Protein AF-A0A3D3W9Q0-F1 (afdb_monomer_lite)

Secondary structure (DSSP, 8-state):
--HHHHHHHHHHHHHHHHHHHHSTTTTTSS--BS-HHHHHHHHHHHHGGG-SSEEEEEEEEEEEETTEEEEEE---EEEEEPBTTBPPB-HHHHHHIIIIIHHHHHHHH--EEEEEEEE--PPPTT----SPPHHHHHHTTSTT--EEEEE-SSSS--EEEE--

Sequence (164 aa):
MSLFSSLWRIWKIRRSEEGLFNTKKYRKRDAVYFDELKTVFQWGNRYRPRSEKFEYAALVYSVSVYGDQVFYLGKTFRGMAGHGLISPNVVIPFIYLFTVEALKERLKYQAKVAAFVHTHPKPPPGFTTRFHSRADRWLLRLPTLRAVYVIPYENDEINREPHV

pLDDT: mean 82.66, std 16.17, range [42.0, 97.31]

Foldseek 3Di:
DDPVVVVVVVVVVVVCVVVVCPPPLNVPFDDKALDPVVQLLVVLVVCLVVQQFWKKKWFWKWDADPNRIMIGTDDIDIFDGADDVRHHDCPVVVVCRVPPVQVVCCVSGVIFGAAMEMEHHNDDPPDFPPDDDPVQVVCLVDPRHFWYWYRYSPDSDIDIDGND

Radius of gyration: 17.48 Å; chains: 1; bounding box: 54×36×39 Å

Structure (mmCIF, N/CA/C/O backbone):
data_AF-A0A3D3W9Q0-F1
#
_entry.id   AF-A0A3D3W9Q0-F1
#
loop_
_atom_site.group_PDB
_atom_site.id
_atom_site.type_symbol
_atom_site.label_atom_id
_atom_site.label_alt_id
_atom_site.label_comp_id
_atom_site.label_asym_id
_atom_site.label_entity_id
_atom_site.label_seq_id
_atom_site.pdbx_PDB_ins_code
_atom_site.Cartn_x
_atom_site.Cartn_y
_atom_site.Cartn_z
_atom_site.occupancy
_atom_site.B_iso_or_equiv
_atom_site.auth_seq_id
_atom_site.auth_comp_id
_atom_site.auth_asym_id
_atom_site.auth_atom_id
_atom_site.pdbx_PDB_model_num
ATOM 1 N N . MET A 1 1 ? -29.656 -24.617 10.318 1.00 52.94 1 MET A N 1
ATOM 2 C CA . MET A 1 1 ? -29.388 -23.178 10.569 1.00 52.94 1 MET A CA 1
ATOM 3 C C . MET A 1 1 ? -30.643 -22.406 10.189 1.00 52.94 1 MET A C 1
ATOM 5 O O . MET A 1 1 ? -31.118 -22.612 9.081 1.00 52.94 1 MET A O 1
ATOM 9 N N . SER A 1 2 ? -31.249 -21.639 11.103 1.00 56.94 2 SER A N 1
ATOM 10 C CA . SER A 1 2 ? -32.561 -21.021 10.848 1.00 56.94 2 SER A CA 1
ATOM 11 C C . SER A 1 2 ? -32.429 -19.735 10.023 1.00 56.94 2 SER A C 1
ATOM 13 O O . SER A 1 2 ? -31.501 -18.951 10.223 1.00 56.94 2 SER A O 1
ATOM 15 N N . LEU A 1 3 ? -33.378 -19.507 9.109 1.00 49.00 3 LEU A N 1
ATOM 16 C CA . LEU A 1 3 ? -33.487 -18.296 8.276 1.00 49.00 3 LEU A CA 1
ATOM 17 C C . LEU A 1 3 ? -33.435 -16.988 9.088 1.00 49.00 3 LEU A C 1
ATOM 19 O O . LEU A 1 3 ? -32.975 -15.963 8.587 1.00 49.00 3 LEU A O 1
ATOM 23 N N . PHE A 1 4 ? -33.841 -17.039 10.358 1.00 48.25 4 PHE A N 1
ATOM 24 C CA . PHE A 1 4 ? -33.797 -15.910 11.282 1.00 48.25 4 PHE A CA 1
ATOM 25 C C . PHE A 1 4 ? -32.374 -15.447 11.610 1.00 48.25 4 PHE A C 1
ATOM 27 O O . PHE A 1 4 ? -32.151 -14.242 11.707 1.00 48.25 4 PHE A O 1
ATOM 34 N N . SER A 1 5 ? -31.393 -16.350 11.734 1.00 51.59 5 SER A N 1
ATOM 35 C CA . SER A 1 5 ? -30.016 -15.925 12.028 1.00 51.59 5 SER A CA 1
ATOM 36 C C . SER A 1 5 ? -29.361 -15.250 10.820 1.00 51.59 5 SER A C 1
ATOM 38 O O . SER A 1 5 ? -28.645 -14.262 10.983 1.00 51.59 5 SER A O 1
ATOM 40 N N . SER A 1 6 ? -29.669 -15.718 9.606 1.00 54.22 6 SER A N 1
ATOM 41 C CA . SER A 1 6 ? -29.190 -15.123 8.355 1.00 54.22 6 SER A CA 1
ATOM 42 C C . SER A 1 6 ? -29.815 -13.753 8.095 1.00 54.22 6 SER A C 1
ATOM 44 O O . SER A 1 6 ? -29.095 -12.808 7.781 1.00 54.22 6 SER A O 1
ATOM 46 N N . LEU A 1 7 ? -31.130 -13.603 8.291 1.00 48.22 7 LEU A N 1
ATOM 47 C CA . LEU A 1 7 ? -31.821 -12.318 8.131 1.00 48.22 7 LEU A CA 1
ATOM 48 C C . LEU A 1 7 ? -31.402 -11.301 9.197 1.00 48.22 7 LEU A C 1
ATOM 50 O O . LEU A 1 7 ? -31.217 -10.130 8.876 1.00 48.22 7 LEU A O 1
ATOM 54 N N . TRP A 1 8 ? -31.165 -11.740 10.435 1.00 53.16 8 TRP A N 1
ATOM 55 C CA . TRP A 1 8 ? -30.634 -10.878 11.490 1.00 53.16 8 TRP A CA 1
ATOM 56 C C . TRP A 1 8 ? -29.199 -10.424 11.197 1.00 53.16 8 TRP A C 1
ATOM 58 O O . TRP A 1 8 ? -28.879 -9.254 11.394 1.00 53.16 8 TRP A O 1
ATOM 68 N N . ARG A 1 9 ? -28.348 -11.300 10.641 1.00 53.38 9 ARG A N 1
ATOM 69 C CA . ARG A 1 9 ? -27.005 -10.929 10.160 1.00 53.38 9 ARG A CA 1
ATOM 70 C C . ARG A 1 9 ? -27.067 -9.908 9.029 1.00 53.38 9 ARG A C 1
ATOM 72 O O . ARG A 1 9 ? -26.376 -8.901 9.103 1.00 53.38 9 ARG A O 1
ATOM 79 N N . ILE A 1 10 ? -27.910 -10.136 8.022 1.00 55.88 10 ILE A N 1
ATOM 80 C CA . ILE A 1 10 ? -28.078 -9.224 6.879 1.00 55.88 10 ILE A CA 1
ATOM 81 C C . ILE A 1 10 ? -28.623 -7.873 7.348 1.00 55.88 10 ILE A C 1
ATOM 83 O O . ILE A 1 10 ? -28.115 -6.834 6.943 1.00 55.88 10 ILE A O 1
ATOM 87 N N . TRP A 1 11 ? -29.605 -7.868 8.249 1.00 54.75 11 TRP A N 1
ATOM 88 C CA . TRP A 1 11 ? -30.153 -6.644 8.826 1.00 54.75 11 TRP A CA 1
ATOM 89 C C . TRP A 1 11 ? -29.128 -5.903 9.696 1.00 54.75 11 TRP A C 1
ATOM 91 O O . TRP A 1 11 ? -29.026 -4.684 9.604 1.00 54.75 11 TRP A O 1
ATOM 101 N N . LYS A 1 12 ? -28.302 -6.618 10.473 1.00 53.81 12 LYS A N 1
ATOM 102 C CA . LYS A 1 12 ? -27.198 -6.032 11.249 1.00 53.81 12 LYS A CA 1
ATOM 103 C C . LYS A 1 12 ? -26.102 -5.457 10.344 1.00 53.81 12 LYS A C 1
ATOM 105 O O . LYS A 1 12 ? -25.598 -4.390 10.664 1.00 53.81 12 LYS A O 1
ATOM 110 N N . ILE A 1 13 ? -25.786 -6.104 9.217 1.00 54.12 13 ILE A N 1
ATOM 111 C CA . ILE A 1 13 ? -24.851 -5.600 8.193 1.00 54.12 13 ILE A CA 1
ATOM 112 C C . ILE A 1 13 ? -25.414 -4.342 7.523 1.00 54.12 13 ILE A C 1
ATOM 114 O O . ILE A 1 13 ? -24.729 -3.333 7.460 1.00 54.12 13 ILE A O 1
ATOM 118 N N . ARG A 1 14 ? -26.684 -4.344 7.101 1.00 51.72 14 ARG A N 1
ATOM 119 C CA . ARG A 1 14 ? -27.320 -3.164 6.487 1.00 51.72 14 ARG A CA 1
ATOM 120 C C . ARG A 1 14 ? -27.402 -1.982 7.455 1.00 51.72 14 ARG A C 1
ATOM 122 O O . ARG A 1 14 ? -27.137 -0.846 7.083 1.00 51.72 14 ARG A O 1
ATOM 129 N N . ARG A 1 15 ? -27.724 -2.251 8.723 1.00 47.94 15 ARG A N 1
ATOM 130 C CA . ARG A 1 15 ? -27.807 -1.228 9.773 1.00 47.94 15 ARG A CA 1
ATOM 131 C C . ARG A 1 15 ? -26.430 -0.783 10.270 1.00 47.94 15 ARG A C 1
ATOM 133 O O . ARG A 1 15 ? -26.308 0.345 10.739 1.00 47.94 15 ARG A O 1
ATOM 140 N N . SER A 1 16 ? -25.399 -1.626 10.175 1.00 48.38 16 SER A N 1
ATOM 141 C CA . SER A 1 16 ? -24.014 -1.227 10.434 1.00 48.38 16 SER A CA 1
ATOM 142 C C . SER A 1 16 ? -23.457 -0.421 9.265 1.00 48.38 16 SER A C 1
ATOM 144 O O . SER A 1 16 ? -22.830 0.594 9.521 1.00 48.38 16 SER A O 1
ATOM 146 N N . GLU A 1 17 ? -23.775 -0.749 8.012 1.00 49.34 17 GLU A N 1
ATOM 147 C CA . GLU A 1 17 ? -23.501 0.105 6.850 1.00 49.34 17 GLU A CA 1
ATOM 148 C C . GLU A 1 17 ? -24.206 1.466 6.989 1.00 49.34 17 GLU A C 1
ATOM 150 O O . GLU A 1 17 ? -23.566 2.500 6.879 1.00 49.34 17 GLU A O 1
ATOM 155 N N . GLU A 1 18 ? -25.484 1.535 7.358 1.00 45.28 18 GLU A N 1
ATOM 156 C CA . GLU A 1 18 ? -26.162 2.831 7.549 1.00 45.28 18 GLU A CA 1
ATOM 157 C C . GLU A 1 18 ? -25.707 3.579 8.825 1.00 45.28 18 GLU A C 1
ATOM 159 O O . GLU A 1 18 ? -25.589 4.806 8.832 1.00 45.28 18 GLU A O 1
ATOM 164 N N . GLY A 1 19 ? -25.390 2.861 9.908 1.00 44.22 19 GLY A N 1
ATOM 165 C CA . GLY A 1 19 ? -24.966 3.419 11.198 1.00 44.22 19 GLY A CA 1
ATOM 166 C C . GLY A 1 19 ? -23.496 3.856 11.254 1.00 44.22 19 GLY A C 1
ATOM 167 O O . GLY A 1 19 ? -23.194 4.904 11.834 1.00 44.22 19 GLY A O 1
ATOM 168 N N . LEU A 1 20 ? -22.578 3.123 10.605 1.00 47.44 20 LEU A N 1
ATOM 169 C CA . LEU A 1 20 ? -21.173 3.529 10.440 1.00 47.44 20 LEU A CA 1
ATOM 170 C C . LEU A 1 20 ? -21.075 4.835 9.644 1.00 47.44 20 LEU A C 1
ATOM 172 O O . LEU A 1 20 ? -20.251 5.693 9.973 1.00 47.44 20 LEU A O 1
ATOM 176 N N . PHE A 1 21 ? -21.941 5.007 8.641 1.00 48.31 21 PHE A N 1
ATOM 177 C CA . PHE A 1 21 ? -21.977 6.183 7.772 1.00 48.31 21 PHE A CA 1
ATOM 178 C C . PHE A 1 21 ? -22.675 7.400 8.403 1.00 48.31 21 PHE A C 1
ATOM 180 O O . PHE A 1 21 ? -22.426 8.530 7.972 1.00 48.31 21 PHE A O 1
ATOM 187 N N . ASN A 1 22 ? -23.501 7.206 9.440 1.00 42.00 22 ASN A N 1
ATOM 188 C CA . ASN A 1 22 ? -24.227 8.301 10.095 1.00 42.00 22 ASN A CA 1
ATOM 189 C C . ASN A 1 22 ? -23.453 8.961 11.250 1.00 42.00 22 ASN A C 1
ATOM 191 O O . ASN A 1 22 ? -23.793 10.056 11.704 1.00 42.00 22 ASN A O 1
ATOM 195 N N . THR A 1 23 ? -22.338 8.380 11.698 1.00 47.06 23 THR A N 1
ATOM 196 C CA . THR A 1 23 ? -21.404 9.169 12.504 1.00 47.06 23 THR A CA 1
ATOM 197 C C . THR A 1 23 ? -20.656 10.115 11.560 1.00 47.06 23 THR A C 1
ATOM 199 O O . THR A 1 23 ? -19.866 9.691 10.715 1.00 47.06 23 THR A O 1
ATOM 202 N N . LYS A 1 24 ? -20.854 11.436 11.708 1.00 49.38 24 LYS A N 1
ATOM 203 C CA . LYS A 1 24 ? -20.086 12.486 10.987 1.00 49.38 24 LYS A CA 1
ATOM 204 C C . LYS A 1 24 ? -18.565 12.224 10.970 1.00 49.38 24 LYS A C 1
ATOM 206 O O . LYS A 1 24 ? -17.852 12.747 10.119 1.00 49.38 24 LYS A O 1
ATOM 211 N N . LYS A 1 25 ? -18.089 11.409 11.915 1.00 54.50 25 LYS A N 1
ATOM 212 C CA . LYS A 1 25 ? -16.715 10.977 12.137 1.00 54.50 25 LYS A CA 1
ATOM 213 C C . LYS A 1 25 ? -16.093 10.199 10.958 1.00 54.50 25 LYS A C 1
ATOM 215 O O . LYS A 1 25 ? -14.956 10.508 10.622 1.00 54.50 25 LYS A O 1
ATOM 220 N N . TYR A 1 26 ? -16.795 9.274 10.290 1.00 52.28 26 TYR A N 1
ATOM 221 C CA . TYR A 1 26 ? -16.194 8.401 9.249 1.00 52.28 26 TYR A CA 1
ATOM 222 C C . TYR A 1 26 ? -16.594 8.734 7.800 1.00 52.28 26 TYR A C 1
ATOM 224 O O . TYR A 1 26 ? -16.041 8.179 6.856 1.00 52.28 26 TYR A O 1
ATOM 232 N N . ARG A 1 27 ? -17.487 9.712 7.610 1.00 47.69 27 ARG A N 1
ATOM 233 C CA . ARG A 1 27 ? -18.142 10.054 6.332 1.00 47.69 27 ARG A CA 1
ATOM 234 C C . ARG A 1 27 ? -17.217 10.564 5.207 1.00 47.69 27 ARG A C 1
ATOM 236 O O . ARG A 1 27 ? -17.654 10.665 4.069 1.00 47.69 27 ARG A O 1
ATOM 243 N N . LYS A 1 28 ? -15.964 10.928 5.506 1.00 53.50 28 LYS A N 1
ATOM 244 C CA . LYS A 1 28 ? -15.005 11.499 4.532 1.00 53.50 28 LYS A CA 1
ATOM 245 C C . LYS A 1 28 ? -14.012 10.489 3.937 1.00 53.50 28 LYS A C 1
ATOM 247 O O . LYS A 1 28 ? -13.090 10.915 3.248 1.00 53.50 28 LYS A O 1
ATOM 252 N N . ARG A 1 29 ? -14.128 9.195 4.239 1.00 57.78 29 ARG A N 1
ATOM 253 C CA . ARG A 1 29 ? -13.132 8.202 3.807 1.00 57.78 29 ARG A CA 1
ATOM 254 C C . ARG A 1 29 ? -13.559 7.478 2.547 1.00 57.78 29 ARG A C 1
ATOM 256 O O . ARG A 1 29 ? -14.741 7.190 2.375 1.00 57.78 29 ARG A O 1
ATOM 263 N N . ASP A 1 30 ? -12.570 7.170 1.709 1.00 53.72 30 ASP A N 1
ATOM 264 C CA . ASP A 1 30 ? -12.721 6.160 0.669 1.00 53.72 30 ASP A CA 1
ATOM 265 C C . ASP A 1 30 ? -13.203 4.865 1.349 1.00 53.72 30 ASP A C 1
ATOM 267 O O . ASP A 1 30 ? -12.762 4.537 2.451 1.00 53.72 30 ASP A O 1
ATOM 271 N N . ALA A 1 31 ? -14.193 4.230 0.729 1.00 61.53 31 ALA A N 1
ATOM 272 C CA . ALA A 1 31 ? -15.088 3.213 1.275 1.00 61.53 31 ALA A CA 1
ATOM 273 C C . ALA A 1 31 ? -14.548 2.293 2.399 1.00 61.53 31 ALA A C 1
ATOM 275 O O . ALA A 1 31 ? -13.422 1.798 2.366 1.00 61.53 31 ALA A O 1
ATOM 276 N N . VAL A 1 32 ? -15.415 2.030 3.384 1.00 64.81 32 VAL A N 1
ATOM 277 C CA . VAL A 1 32 ? -15.177 1.099 4.497 1.00 64.81 32 VAL A CA 1
ATOM 278 C C . VAL A 1 32 ? -15.627 -0.302 4.089 1.00 64.81 32 VAL A C 1
ATOM 280 O O . VAL A 1 32 ? -16.725 -0.468 3.560 1.00 64.81 32 VAL A O 1
ATOM 283 N N . TYR A 1 33 ? -14.810 -1.310 4.376 1.00 72.06 33 TYR A N 1
ATOM 284 C CA . TYR A 1 33 ? -15.095 -2.707 4.068 1.00 72.06 33 TYR A CA 1
ATOM 285 C C . TYR A 1 33 ? -14.952 -3.587 5.305 1.00 72.06 33 TYR A C 1
ATOM 287 O O . TYR A 1 33 ? -14.100 -3.360 6.156 1.00 72.06 33 TYR A O 1
ATOM 295 N N . PHE A 1 34 ? -15.736 -4.659 5.370 1.00 76.12 34 PHE A N 1
ATOM 296 C CA . PHE A 1 34 ? -15.543 -5.732 6.355 1.00 76.12 34 PHE A CA 1
ATOM 297 C C . PHE A 1 34 ? -14.429 -6.715 5.956 1.00 76.12 34 PHE A C 1
ATOM 299 O O . PHE A 1 34 ? -14.155 -7.667 6.678 1.00 76.12 34 PHE A O 1
ATOM 306 N N . ASP A 1 35 ? -13.781 -6.481 4.812 1.00 84.31 35 ASP A N 1
ATOM 307 C CA . ASP A 1 35 ? -12.733 -7.328 4.252 1.00 84.31 35 ASP A CA 1
ATOM 308 C C . ASP A 1 35 ? -11.510 -6.479 3.858 1.00 84.31 35 ASP A C 1
ATOM 310 O O . ASP A 1 35 ? -11.594 -5.549 3.043 1.00 84.31 35 ASP A O 1
ATOM 314 N N . GLU A 1 36 ? -10.365 -6.813 4.458 1.00 89.12 36 GLU A N 1
ATOM 315 C CA . GLU A 1 36 ? -9.064 -6.193 4.197 1.00 89.12 36 GLU A CA 1
ATOM 316 C C . GLU A 1 36 ? -8.663 -6.351 2.721 1.00 89.12 36 GLU A C 1
ATOM 318 O O . GLU A 1 36 ? -8.246 -5.379 2.089 1.00 89.12 36 GLU A O 1
ATOM 323 N N . LEU A 1 37 ? -8.857 -7.537 2.132 1.00 91.00 37 LEU A N 1
ATOM 324 C CA . LEU A 1 37 ? -8.439 -7.824 0.759 1.00 91.00 37 LEU A CA 1
ATOM 325 C C . LEU A 1 37 ? -9.291 -7.062 -0.255 1.00 91.00 37 LEU A C 1
ATOM 327 O O . LEU A 1 37 ? -8.756 -6.482 -1.197 1.00 91.00 37 LEU A O 1
ATOM 331 N N . LYS A 1 38 ? -10.609 -6.988 -0.039 1.00 88.38 38 LYS A N 1
ATOM 332 C CA . LYS A 1 38 ? -11.511 -6.191 -0.886 1.00 88.38 38 LYS A CA 1
ATOM 333 C C . LYS A 1 38 ? -11.134 -4.707 -0.887 1.00 88.38 38 LYS A C 1
ATOM 335 O O . LYS A 1 38 ? -11.191 -4.059 -1.933 1.00 88.38 38 LYS A O 1
ATOM 340 N N . THR A 1 39 ? -10.710 -4.190 0.268 1.00 87.94 39 THR A N 1
ATOM 341 C CA . THR A 1 39 ? -10.198 -2.819 0.408 1.00 87.94 39 THR A CA 1
ATOM 342 C C . THR A 1 39 ? -8.972 -2.606 -0.482 1.00 87.94 39 THR A C 1
ATOM 344 O O . THR A 1 39 ? -8.929 -1.674 -1.288 1.00 87.94 39 THR A O 1
ATOM 347 N N . VAL 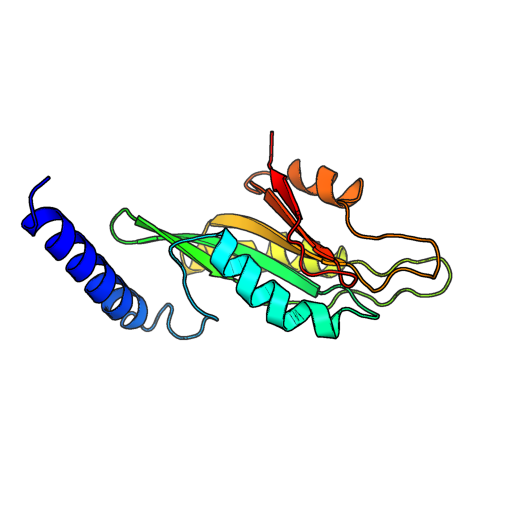A 1 40 ? -7.991 -3.505 -0.373 1.00 93.75 40 VAL A N 1
ATOM 348 C CA . VAL A 1 40 ? -6.751 -3.476 -1.159 1.00 93.75 40 VAL A CA 1
ATOM 349 C C . VAL A 1 40 ? -7.032 -3.632 -2.653 1.00 93.75 40 VAL A C 1
ATOM 351 O O . VAL A 1 40 ? -6.447 -2.912 -3.457 1.00 93.75 40 VAL A O 1
ATOM 354 N N . PHE A 1 41 ? -7.964 -4.505 -3.036 1.00 92.69 41 PHE A N 1
ATOM 355 C CA . PHE A 1 41 ? -8.333 -4.745 -4.430 1.00 92.69 41 PHE A CA 1
ATOM 356 C C . PHE A 1 41 ? -8.858 -3.490 -5.121 1.00 92.69 41 PHE A C 1
ATOM 358 O O . PHE A 1 41 ? -8.398 -3.130 -6.205 1.00 92.69 41 PHE A O 1
ATOM 365 N N . GLN A 1 42 ? -9.775 -2.768 -4.478 1.00 90.38 42 GLN A N 1
ATOM 366 C CA . GLN A 1 42 ? -10.288 -1.530 -5.058 1.00 90.38 42 GLN A CA 1
ATOM 367 C C . GLN A 1 42 ? -9.225 -0.442 -5.185 1.00 90.38 42 GLN A C 1
ATOM 369 O O . GLN A 1 42 ? -9.193 0.286 -6.179 1.00 90.38 42 GLN A O 1
ATOM 374 N N . TRP A 1 43 ? -8.344 -0.340 -4.193 1.00 94.12 43 TRP A N 1
ATOM 375 C CA . TRP A 1 43 ? -7.210 0.568 -4.261 1.00 94.12 43 TRP A CA 1
ATOM 376 C C . TRP A 1 43 ? -6.259 0.195 -5.396 1.00 94.12 43 TRP A C 1
ATOM 378 O O . TRP A 1 43 ? -5.890 1.058 -6.193 1.00 94.12 43 TRP A O 1
ATOM 388 N N . GLY A 1 44 ? -5.940 -1.094 -5.528 1.00 95.25 44 GLY A N 1
ATOM 389 C CA . GLY A 1 44 ? -5.101 -1.632 -6.591 1.00 95.25 44 GLY A CA 1
ATOM 390 C C . GLY A 1 44 ? -5.639 -1.269 -7.970 1.00 95.25 44 GLY A C 1
ATOM 391 O O . GLY A 1 44 ? -4.919 -0.665 -8.759 1.00 95.25 44 GLY A O 1
ATOM 392 N N . ASN A 1 45 ? -6.930 -1.491 -8.225 1.00 93.94 45 ASN A N 1
ATOM 393 C CA . ASN A 1 45 ? -7.558 -1.139 -9.505 1.00 93.94 45 ASN A CA 1
ATOM 394 C C . ASN A 1 45 ? -7.486 0.362 -9.824 1.00 93.94 45 AS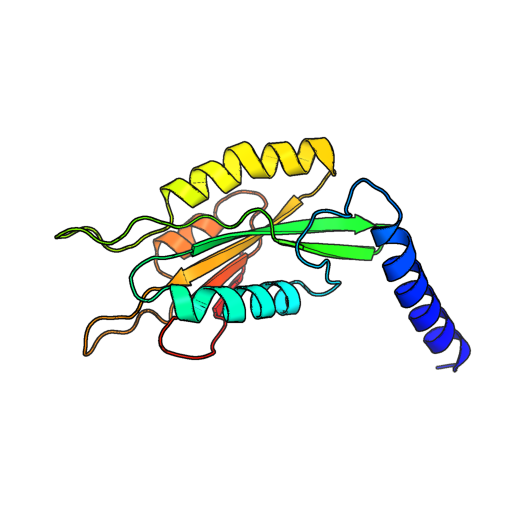N A C 1
ATOM 396 O O . ASN A 1 45 ? -7.401 0.752 -10.987 1.00 93.94 45 ASN A O 1
ATOM 400 N N . ARG A 1 46 ? -7.499 1.226 -8.801 1.00 94.12 46 ARG A N 1
ATOM 401 C CA . ARG A 1 46 ? -7.406 2.681 -8.982 1.00 94.12 46 ARG A CA 1
ATOM 402 C C . ARG A 1 46 ? -5.981 3.153 -9.272 1.00 94.12 46 ARG A C 1
ATOM 404 O O . ARG A 1 46 ? -5.810 4.098 -10.047 1.00 94.12 46 ARG A O 1
ATOM 411 N N . TYR A 1 47 ? -4.981 2.560 -8.619 1.00 95.44 47 TYR A N 1
ATOM 412 C CA . TYR A 1 47 ? -3.605 3.065 -8.627 1.00 95.44 47 TYR A CA 1
ATOM 413 C C . TYR A 1 47 ? -2.640 2.270 -9.512 1.00 95.44 47 TYR A C 1
ATOM 415 O O . TYR A 1 47 ? -1.703 2.881 -10.021 1.00 95.44 47 TYR A O 1
ATOM 423 N N . ARG A 1 48 ? -2.896 0.987 -9.802 1.00 95.88 48 ARG A N 1
ATOM 424 C CA . ARG A 1 48 ? -2.101 0.174 -10.744 1.00 95.88 48 ARG A CA 1
ATOM 425 C C . ARG A 1 48 ? -1.939 0.850 -12.113 1.00 95.88 48 ARG A C 1
ATOM 427 O O . ARG A 1 48 ? -0.805 1.033 -12.536 1.00 95.88 48 ARG A O 1
ATOM 434 N N . PRO A 1 49 ? -2.994 1.354 -12.787 1.00 95.31 49 PRO A N 1
ATOM 435 C CA . PRO A 1 49 ? -2.818 2.000 -14.094 1.00 95.31 49 PRO A CA 1
ATOM 436 C C . PRO A 1 49 ? -1.975 3.282 -14.030 1.00 95.31 49 PRO A C 1
ATOM 438 O O . PRO A 1 49 ? -1.470 3.756 -15.042 1.00 95.31 49 PRO A O 1
ATOM 441 N N . ARG A 1 50 ? -1.837 3.871 -12.836 1.00 94.94 50 ARG A N 1
ATOM 442 C CA . ARG A 1 50 ? -1.109 5.122 -12.595 1.00 94.94 50 ARG A CA 1
ATOM 443 C C . ARG A 1 50 ? 0.338 4.871 -12.184 1.00 94.94 50 ARG A C 1
ATOM 445 O O . ARG A 1 50 ? 1.116 5.823 -12.158 1.00 94.94 50 ARG A O 1
ATOM 452 N N . SER A 1 51 ? 0.698 3.628 -11.859 1.00 93.56 51 SER A N 1
ATOM 453 C CA . SER A 1 51 ? 1.996 3.305 -11.280 1.00 93.56 51 SER A CA 1
ATOM 454 C C . SER A 1 51 ? 3.109 3.112 -12.302 1.00 93.56 51 SER A C 1
ATOM 456 O O . SER A 1 51 ? 4.224 2.822 -11.905 1.00 93.56 51 SER A O 1
ATOM 458 N N . GLU A 1 52 ? 2.880 3.336 -13.603 1.00 93.62 52 GLU A N 1
ATOM 459 C CA . GLU A 1 52 ? 3.880 3.047 -14.647 1.00 93.62 52 GLU A CA 1
ATOM 460 C C . GLU A 1 52 ? 5.284 3.594 -14.321 1.00 93.62 52 GLU A C 1
ATOM 462 O O . GLU A 1 52 ? 6.273 2.887 -14.490 1.00 93.62 52 GLU A O 1
ATOM 467 N N . LYS A 1 53 ? 5.366 4.828 -13.804 1.00 91.12 53 LYS A N 1
ATOM 468 C CA . LYS A 1 53 ? 6.634 5.517 -13.487 1.00 91.12 53 LYS A CA 1
ATOM 469 C C . LYS A 1 53 ? 6.890 5.733 -11.994 1.00 91.12 53 LYS A C 1
ATOM 471 O O . LYS A 1 53 ? 7.977 6.167 -11.616 1.00 91.12 53 LYS A O 1
ATOM 476 N N . PHE A 1 54 ? 5.884 5.511 -11.156 1.00 92.62 54 PHE A N 1
ATOM 477 C CA . PHE A 1 54 ? 5.915 5.854 -9.738 1.00 92.62 54 PHE A CA 1
ATOM 478 C C . PHE A 1 54 ? 5.240 4.764 -8.935 1.00 92.62 54 PHE A C 1
ATOM 480 O O . PHE A 1 54 ? 4.229 4.212 -9.351 1.00 92.62 54 PHE A O 1
ATOM 487 N N . GLU A 1 55 ? 5.710 4.560 -7.719 1.00 94.50 55 GLU A N 1
ATOM 488 C CA . GLU A 1 55 ? 4.938 3.803 -6.753 1.00 94.50 55 GLU A CA 1
ATOM 489 C C . GLU A 1 55 ? 3.911 4.699 -6.047 1.00 94.50 55 GLU A C 1
ATOM 491 O O . GLU A 1 55 ? 4.126 5.897 -5.849 1.00 94.50 55 GLU A O 1
ATOM 496 N N . TYR A 1 56 ? 2.789 4.122 -5.642 1.00 96.00 56 TYR A N 1
ATOM 497 C CA . TYR A 1 56 ? 1.815 4.722 -4.740 1.00 96.00 56 TYR A CA 1
ATOM 498 C C . TYR A 1 56 ? 1.756 3.881 -3.482 1.00 96.00 56 TYR A C 1
ATOM 500 O O . TYR A 1 56 ? 1.921 2.672 -3.563 1.00 96.00 56 TYR A O 1
ATOM 508 N N . ALA A 1 57 ? 1.501 4.505 -2.340 1.00 96.50 57 ALA A N 1
ATOM 509 C CA . ALA A 1 57 ? 1.414 3.815 -1.064 1.00 96.50 57 ALA A CA 1
ATOM 510 C C . ALA A 1 57 ? 0.273 4.348 -0.204 1.00 96.50 57 ALA A C 1
ATOM 512 O O . ALA A 1 57 ? -0.028 5.546 -0.210 1.00 96.50 57 ALA A O 1
ATOM 513 N N . ALA A 1 58 ? -0.324 3.456 0.574 1.00 96.12 58 ALA A N 1
ATOM 514 C CA . ALA A 1 58 ? -1.306 3.774 1.595 1.00 96.12 58 ALA A CA 1
ATOM 515 C C . ALA A 1 58 ? -1.176 2.806 2.777 1.00 96.12 58 ALA A C 1
ATOM 517 O O . ALA A 1 58 ? -0.627 1.709 2.665 1.00 96.12 58 ALA A O 1
ATOM 518 N N . LEU A 1 59 ? -1.719 3.212 3.922 1.00 95.19 59 LEU A N 1
ATOM 519 C CA . LEU A 1 59 ? -1.954 2.298 5.035 1.00 95.19 59 LEU A CA 1
ATOM 520 C C . LEU A 1 59 ? -3.392 1.801 4.992 1.00 95.19 59 LEU A C 1
ATOM 522 O O . LEU A 1 59 ? -4.324 2.572 4.750 1.00 95.19 59 LEU A O 1
ATOM 526 N N . VAL A 1 60 ? -3.557 0.516 5.273 1.00 94.25 60 VAL A N 1
ATOM 527 C CA . VAL A 1 60 ? -4.848 -0.073 5.600 1.00 94.25 60 VAL A CA 1
ATOM 528 C C . VAL A 1 60 ? -4.980 -0.033 7.110 1.00 94.25 60 VAL A C 1
ATOM 530 O O . VAL A 1 60 ? -4.108 -0.513 7.837 1.00 94.25 60 VAL A O 1
ATOM 533 N N . TYR A 1 61 ? -6.072 0.540 7.586 1.00 93.19 61 TYR A N 1
ATOM 534 C CA . TYR A 1 61 ? -6.377 0.620 9.003 1.00 93.19 61 TYR A CA 1
ATOM 535 C C . TYR A 1 61 ? -7.495 -0.340 9.355 1.00 93.19 61 TYR A C 1
ATOM 537 O O . TYR A 1 61 ? -8.350 -0.640 8.525 1.00 93.19 61 TYR A O 1
ATOM 545 N N . SER A 1 62 ? -7.512 -0.765 10.612 1.00 92.12 62 SER A N 1
ATOM 546 C CA . SER A 1 62 ? -8.633 -1.478 11.201 1.00 92.12 62 SER A CA 1
ATOM 547 C C . SER A 1 62 ? -9.164 -0.760 12.435 1.00 92.12 62 SER A C 1
ATOM 549 O O . SER A 1 62 ? -8.403 -0.175 13.212 1.00 92.12 62 SER A O 1
ATOM 551 N N . VAL A 1 63 ? -10.477 -0.812 12.623 1.00 91.00 63 VAL A N 1
ATOM 552 C CA . VAL A 1 63 ? -11.167 -0.303 13.812 1.00 91.00 63 VAL A CA 1
ATOM 553 C C . VAL A 1 63 ? -12.263 -1.288 14.213 1.00 91.00 63 VAL A C 1
ATOM 555 O O . VAL A 1 63 ? -12.850 -1.946 13.356 1.00 91.00 63 VAL A O 1
ATOM 558 N N . SER A 1 64 ? -12.502 -1.432 15.517 1.00 88.25 64 SER A N 1
ATOM 559 C CA . SER A 1 64 ? -13.610 -2.242 16.031 1.00 88.25 64 SER A CA 1
ATOM 560 C C . SER A 1 64 ? -14.850 -1.368 16.166 1.00 88.25 64 SER A C 1
ATOM 562 O O . SER A 1 64 ? -14.805 -0.316 16.807 1.00 88.25 64 SER A O 1
ATOM 564 N N . VAL A 1 65 ? -15.950 -1.787 15.547 1.00 81.56 65 VAL A N 1
ATOM 565 C CA . VAL A 1 65 ? -17.229 -1.081 15.562 1.00 81.56 65 VAL A CA 1
ATOM 566 C C . VAL A 1 65 ? -18.322 -2.081 15.920 1.00 81.56 65 VAL A C 1
ATOM 568 O O . VAL A 1 65 ? -18.557 -3.042 15.198 1.00 81.56 65 VAL A O 1
ATOM 571 N N . TYR A 1 66 ? -18.972 -1.880 17.070 1.00 83.44 66 TYR A N 1
ATOM 572 C CA . TYR A 1 66 ? -19.992 -2.793 17.614 1.00 83.44 66 TYR A CA 1
ATOM 573 C C . TYR A 1 66 ? -19.542 -4.265 17.731 1.00 83.44 66 TYR A C 1
ATOM 575 O O . TYR A 1 66 ? -20.357 -5.182 17.615 1.00 83.44 66 TYR A O 1
ATOM 583 N N . GLY A 1 67 ? -18.245 -4.484 17.978 1.00 81.12 67 GLY A N 1
ATOM 584 C CA . GLY A 1 67 ? -17.635 -5.811 18.099 1.00 81.12 67 GLY A CA 1
ATOM 585 C C . GLY A 1 67 ? -17.138 -6.408 16.779 1.00 81.12 67 GLY A C 1
ATOM 586 O O . GLY A 1 67 ? -16.389 -7.379 16.816 1.00 81.12 67 GLY A O 1
ATOM 587 N N . ASP A 1 68 ? -17.481 -5.807 15.638 1.00 82.38 68 ASP A N 1
ATOM 588 C CA . ASP A 1 68 ? -17.018 -6.235 14.319 1.00 82.38 68 ASP A CA 1
ATOM 589 C C . ASP A 1 68 ? -15.770 -5.434 13.904 1.00 82.38 68 ASP A C 1
ATOM 591 O O . ASP A 1 68 ? -15.670 -4.230 14.152 1.00 82.38 68 ASP A O 1
ATOM 595 N N . GLN A 1 69 ? -14.793 -6.093 13.274 1.00 86.06 69 GLN A N 1
ATOM 596 C CA . GLN A 1 69 ? -13.611 -5.418 12.731 1.00 86.06 69 GLN A CA 1
ATOM 597 C C . GLN A 1 69 ? -13.913 -4.902 11.322 1.00 86.06 69 GLN A C 1
ATOM 599 O O . GLN A 1 69 ? -14.330 -5.666 10.454 1.00 86.06 69 GLN A O 1
ATOM 604 N N . VAL A 1 70 ? -13.672 -3.613 11.087 1.00 89.31 70 VAL A N 1
ATOM 605 C CA . VAL A 1 70 ? -13.788 -2.991 9.762 1.00 89.31 70 VAL A CA 1
ATOM 606 C C . VAL A 1 70 ? -12.445 -2.449 9.302 1.00 89.31 70 VAL A C 1
ATOM 608 O O . VAL A 1 70 ? -11.620 -2.036 10.121 1.00 89.31 70 VAL A O 1
ATOM 611 N N . PHE A 1 71 ? -12.254 -2.423 7.988 1.00 89.62 71 PHE A N 1
ATOM 612 C CA . PHE A 1 71 ? -11.047 -1.995 7.301 1.00 89.62 71 PHE A CA 1
ATOM 613 C C . PHE A 1 71 ? -11.334 -0.806 6.389 1.00 89.62 71 PHE A C 1
ATOM 615 O O . PHE A 1 71 ? -12.405 -0.699 5.792 1.00 89.62 71 PHE A O 1
ATOM 622 N N . TYR A 1 72 ? -10.374 0.104 6.279 1.00 89.62 72 TYR A N 1
ATOM 623 C CA . TYR A 1 72 ? -10.439 1.214 5.332 1.00 89.62 72 TYR A CA 1
ATOM 624 C C . TYR A 1 72 ? -9.030 1.677 4.954 1.00 89.62 72 TYR A C 1
ATOM 626 O O . TYR A 1 72 ? -8.054 1.399 5.660 1.00 89.62 72 TYR A O 1
ATOM 634 N N . LEU A 1 73 ? -8.925 2.435 3.863 1.00 91.31 73 LEU A N 1
ATOM 635 C CA . LEU A 1 73 ? -7.662 3.034 3.429 1.00 91.31 73 LEU A CA 1
ATOM 636 C C . LEU A 1 73 ? -7.452 4.420 4.014 1.00 91.31 73 LEU A C 1
ATOM 638 O O . LEU A 1 73 ? -8.358 5.254 4.071 1.00 91.31 73 LEU A O 1
ATOM 642 N N . GLY A 1 74 ? -6.218 4.664 4.429 1.00 89.75 74 GLY A N 1
ATOM 643 C CA . GLY A 1 74 ? -5.731 5.999 4.710 1.00 89.75 74 GLY A CA 1
ATOM 644 C C . GLY A 1 74 ? -5.510 6.823 3.453 1.00 89.75 74 GLY A C 1
ATOM 645 O O . GLY A 1 74 ? -5.790 6.423 2.321 1.00 89.75 74 GLY A O 1
ATOM 646 N N . LYS A 1 75 ? -4.914 7.991 3.669 1.00 91.25 75 LYS A N 1
ATOM 647 C CA . LYS A 1 75 ? -4.455 8.841 2.580 1.00 91.25 75 LYS A CA 1
ATOM 648 C C . LYS A 1 75 ? -3.437 8.094 1.710 1.00 91.25 75 LYS A C 1
ATOM 650 O O . LYS A 1 75 ? -2.487 7.510 2.2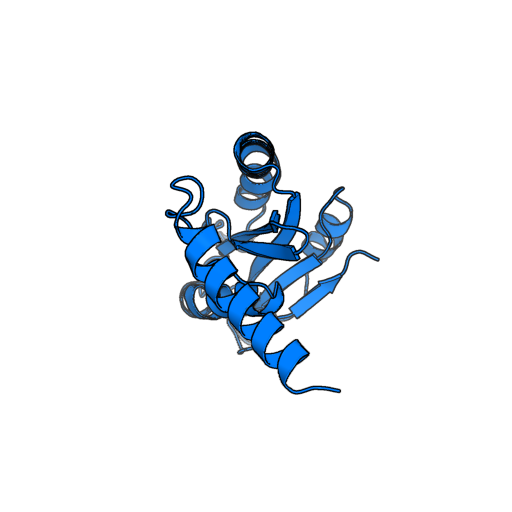20 1.00 91.25 75 LYS A O 1
ATOM 655 N N . THR A 1 76 ? -3.625 8.157 0.394 1.00 94.19 76 THR A N 1
ATOM 656 C CA . THR A 1 76 ? -2.657 7.620 -0.569 1.00 94.19 76 THR A CA 1
ATOM 657 C C . THR A 1 76 ? -1.618 8.678 -0.915 1.00 94.19 76 THR A C 1
ATOM 659 O O . THR A 1 76 ? -1.962 9.830 -1.191 1.00 94.19 76 THR A O 1
ATOM 662 N N . PHE A 1 77 ? -0.351 8.282 -0.936 1.00 94.00 77 PHE A N 1
ATOM 663 C CA . PHE A 1 77 ? 0.771 9.126 -1.320 1.00 94.00 77 PHE A CA 1
ATOM 664 C C . PHE A 1 77 ? 1.470 8.560 -2.547 1.00 94.00 77 PHE A C 1
ATOM 666 O O . PHE A 1 77 ? 1.583 7.348 -2.714 1.00 94.00 77 PHE A O 1
ATOM 673 N N . ARG A 1 78 ? 1.954 9.461 -3.400 1.00 94.31 78 ARG A N 1
ATOM 674 C CA . ARG A 1 78 ? 2.847 9.117 -4.504 1.00 94.31 78 ARG A CA 1
ATOM 675 C C . ARG A 1 78 ? 4.279 9.053 -3.973 1.00 94.31 78 ARG A C 1
ATOM 677 O O . ARG A 1 78 ? 4.706 9.966 -3.266 1.00 94.31 78 ARG A O 1
ATOM 684 N N . GLY A 1 79 ? 4.989 7.992 -4.322 1.00 90.50 79 GLY A N 1
ATOM 685 C CA . GLY A 1 79 ? 6.417 7.820 -4.106 1.00 90.50 79 GLY A CA 1
ATOM 686 C C . GLY A 1 79 ? 7.271 8.677 -5.028 1.00 90.50 79 GLY A C 1
ATOM 687 O O . GLY A 1 79 ? 6.788 9.555 -5.752 1.00 90.50 79 GLY A O 1
ATOM 688 N N . MET A 1 80 ? 8.572 8.422 -4.980 1.00 85.31 80 MET A N 1
ATOM 689 C CA . MET A 1 80 ? 9.533 9.078 -5.857 1.00 85.31 80 MET A CA 1
ATOM 690 C C . MET A 1 80 ? 9.610 8.343 -7.193 1.00 85.31 80 MET 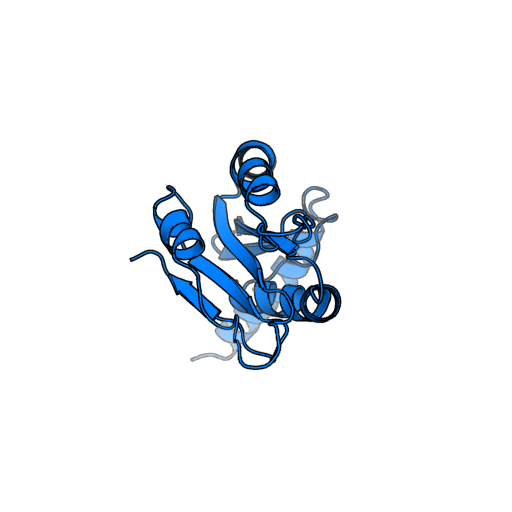A C 1
ATOM 692 O O . MET A 1 80 ? 9.527 7.115 -7.238 1.00 85.31 80 MET A O 1
ATOM 696 N N . ALA A 1 81 ? 9.777 9.101 -8.280 1.00 82.06 81 ALA A N 1
ATOM 697 C CA . ALA A 1 81 ? 10.229 8.516 -9.537 1.00 82.06 81 ALA A CA 1
ATOM 698 C C . ALA A 1 81 ? 11.661 8.014 -9.370 1.00 82.06 81 ALA A C 1
ATOM 700 O O . ALA A 1 81 ? 12.432 8.556 -8.576 1.00 82.06 81 ALA A O 1
ATOM 701 N N . GLY A 1 82 ? 12.017 7.018 -10.173 1.00 78.12 82 GLY A N 1
ATOM 702 C CA . GLY A 1 82 ? 13.412 6.650 -10.328 1.00 78.12 82 GLY A CA 1
ATOM 703 C C . GLY A 1 82 ? 14.202 7.784 -10.981 1.00 78.12 82 GLY A C 1
ATOM 704 O O . GLY A 1 82 ? 13.687 8.495 -11.848 1.00 78.12 82 GLY A O 1
ATOM 705 N N . HIS A 1 83 ? 15.452 7.960 -10.562 1.00 74.88 83 HIS A N 1
ATOM 706 C CA . HIS A 1 83 ? 16.375 8.925 -11.153 1.00 74.88 83 HIS A CA 1
ATOM 707 C C . HIS A 1 83 ? 17.782 8.329 -11.200 1.00 74.88 83 HIS A C 1
ATOM 709 O O . HIS A 1 83 ? 18.373 8.032 -10.160 1.00 74.88 83 HIS A O 1
ATOM 715 N N . GLY A 1 84 ? 18.314 8.130 -12.410 1.00 79.12 84 GLY A N 1
ATOM 716 C CA . GLY A 1 84 ? 19.604 7.470 -12.612 1.00 79.12 84 GLY A CA 1
ATOM 717 C C . GLY A 1 84 ? 19.625 6.066 -12.000 1.00 79.12 84 GLY A C 1
ATOM 718 O O . GLY A 1 84 ? 18.878 5.191 -12.424 1.00 79.12 84 GLY A O 1
ATOM 719 N N . LEU A 1 85 ? 20.469 5.871 -10.984 1.00 76.19 85 LEU A N 1
ATOM 720 C CA . LEU A 1 85 ? 20.636 4.601 -10.264 1.00 76.19 85 LEU A CA 1
ATOM 721 C C . LEU A 1 85 ? 19.572 4.358 -9.176 1.00 76.19 85 LEU A C 1
ATOM 723 O O . LEU A 1 85 ? 19.521 3.278 -8.590 1.00 76.19 85 LEU A O 1
ATOM 727 N N . ILE A 1 86 ? 18.733 5.352 -8.874 1.00 76.69 86 ILE A N 1
ATOM 728 C CA . ILE A 1 86 ? 17.701 5.247 -7.840 1.00 76.69 86 ILE A CA 1
ATOM 729 C C . ILE A 1 86 ? 16.440 4.664 -8.472 1.00 76.69 86 ILE A C 1
ATOM 731 O O . ILE A 1 86 ? 15.867 5.263 -9.380 1.00 76.69 86 ILE A O 1
ATOM 735 N N . SER A 1 87 ? 15.988 3.515 -7.970 1.00 78.94 87 SER A N 1
ATOM 736 C CA . SER A 1 87 ? 14.707 2.921 -8.372 1.00 78.94 87 SER A CA 1
ATOM 737 C C . SER A 1 87 ? 13.520 3.678 -7.753 1.00 78.94 87 SER A C 1
ATOM 739 O O . SER A 1 87 ? 13.658 4.212 -6.642 1.00 78.94 87 SER A O 1
ATOM 741 N N . PRO A 1 88 ? 12.351 3.724 -8.428 1.00 82.75 88 PRO A N 1
ATOM 742 C CA . PRO A 1 88 ? 11.123 4.231 -7.821 1.00 82.75 88 PRO A CA 1
ATOM 743 C C . PRO A 1 88 ? 10.853 3.531 -6.486 1.00 82.75 88 PRO A C 1
ATOM 745 O O . PRO A 1 88 ? 11.106 2.338 -6.359 1.00 82.75 88 PRO A O 1
ATOM 748 N N . ASN A 1 89 ? 10.390 4.276 -5.482 1.00 87.12 89 ASN A N 1
ATOM 749 C CA . ASN A 1 89 ? 10.105 3.720 -4.158 1.00 87.12 89 ASN A CA 1
ATOM 750 C C . ASN A 1 89 ? 9.142 4.604 -3.353 1.00 87.12 89 ASN A C 1
ATOM 752 O O . ASN A 1 89 ? 8.961 5.796 -3.631 1.00 87.12 89 ASN A O 1
ATOM 756 N N . VAL A 1 90 ? 8.568 4.017 -2.304 1.00 89.19 90 VAL A N 1
ATOM 757 C CA . VAL A 1 90 ? 7.645 4.667 -1.357 1.00 89.19 90 VAL A CA 1
ATOM 758 C C . VAL A 1 90 ? 8.228 4.846 0.041 1.00 89.19 90 VAL A C 1
ATOM 760 O O . VAL A 1 90 ? 7.468 5.044 0.983 1.00 89.19 90 VAL A O 1
ATOM 763 N N . VAL A 1 91 ? 9.554 4.835 0.215 1.00 87.12 91 VAL A N 1
ATOM 764 C CA . VAL A 1 91 ? 10.175 4.880 1.555 1.00 87.12 91 VAL A CA 1
ATOM 765 C C . VAL A 1 91 ? 9.805 6.157 2.319 1.00 87.12 91 VAL A C 1
ATOM 767 O O . VAL A 1 91 ? 9.359 6.091 3.462 1.00 87.12 91 VAL A O 1
ATOM 770 N N . ILE A 1 92 ? 9.928 7.330 1.688 1.00 86.62 92 ILE A N 1
ATOM 771 C CA . ILE A 1 92 ? 9.565 8.609 2.324 1.00 86.62 92 ILE A CA 1
ATOM 772 C C . ILE A 1 92 ? 8.056 8.670 2.639 1.00 86.62 92 ILE A C 1
ATOM 774 O O . ILE A 1 92 ? 7.707 8.949 3.792 1.00 86.62 92 ILE A O 1
ATOM 778 N N . PRO A 1 93 ? 7.144 8.375 1.682 1.00 89.62 93 PRO A N 1
ATOM 779 C CA . PRO A 1 93 ? 5.723 8.230 1.986 1.00 89.62 93 PRO A CA 1
ATOM 780 C C . PRO A 1 93 ? 5.428 7.263 3.128 1.00 89.62 93 PRO A C 1
ATOM 782 O O . PRO A 1 93 ? 4.600 7.572 3.980 1.00 89.62 93 PRO A O 1
ATOM 785 N N . PHE A 1 94 ? 6.105 6.115 3.158 1.00 90.56 94 PHE A N 1
ATOM 786 C CA . PHE A 1 94 ? 5.941 5.102 4.186 1.00 90.56 94 PHE A CA 1
ATOM 787 C C . PHE A 1 94 ? 6.258 5.674 5.570 1.00 90.56 94 PHE A C 1
ATOM 789 O O . PHE A 1 94 ? 5.422 5.577 6.466 1.00 90.56 94 PHE A O 1
ATOM 796 N N . ILE A 1 95 ? 7.410 6.334 5.736 1.00 90.12 95 ILE A N 1
ATOM 797 C CA . ILE A 1 95 ? 7.807 6.936 7.018 1.00 90.12 95 ILE A CA 1
ATOM 798 C C . ILE A 1 95 ? 6.748 7.936 7.484 1.00 90.12 95 ILE A C 1
ATOM 800 O O . ILE A 1 95 ? 6.301 7.865 8.630 1.00 90.12 95 ILE A O 1
ATOM 804 N N . TYR A 1 96 ? 6.296 8.836 6.605 1.00 92.50 96 TYR A N 1
ATOM 805 C CA . TYR A 1 96 ? 5.250 9.805 6.944 1.00 92.50 96 TYR A CA 1
ATOM 806 C C . TYR A 1 96 ? 3.940 9.121 7.351 1.00 92.50 96 TYR A C 1
ATOM 808 O O . TYR A 1 96 ? 3.342 9.461 8.374 1.00 92.50 96 TYR A O 1
ATOM 816 N N . LEU A 1 97 ? 3.493 8.149 6.554 1.00 92.69 97 LEU A N 1
ATOM 817 C CA . LEU A 1 97 ? 2.262 7.410 6.794 1.00 92.69 97 LEU A CA 1
ATOM 818 C C . LEU A 1 97 ? 2.309 6.674 8.134 1.00 92.69 97 LEU A C 1
ATOM 820 O O . LEU A 1 97 ? 1.372 6.770 8.924 1.00 92.69 97 LEU A O 1
ATOM 824 N N . PHE A 1 98 ? 3.404 5.972 8.412 1.00 91.00 98 PHE A N 1
ATOM 825 C CA . PHE A 1 98 ? 3.536 5.122 9.589 1.00 91.00 98 PHE A CA 1
ATOM 826 C C . PHE A 1 98 ? 3.785 5.906 10.882 1.00 91.00 98 PHE A C 1
ATOM 828 O O . PHE A 1 98 ? 3.400 5.453 11.955 1.00 91.00 98 PHE A O 1
ATOM 835 N N . THR A 1 99 ? 4.392 7.092 10.804 1.00 90.62 99 THR A N 1
ATOM 836 C CA . THR A 1 99 ? 4.683 7.913 11.992 1.00 90.62 99 THR A CA 1
ATOM 837 C C . THR A 1 99 ? 3.602 8.955 12.247 1.00 90.62 99 THR A C 1
ATOM 839 O O . THR A 1 99 ? 2.994 8.980 13.315 1.00 90.62 99 THR A O 1
ATOM 842 N N . VAL A 1 100 ? 3.325 9.809 11.262 1.00 93.19 100 VAL A N 1
ATOM 843 C CA . VAL A 1 100 ? 2.439 10.962 11.426 1.00 93.19 100 VAL A CA 1
ATOM 844 C C . VAL A 1 100 ? 0.992 10.551 11.221 1.00 93.19 100 VAL A C 1
ATOM 846 O O . VAL A 1 100 ? 0.146 10.850 12.066 1.00 93.19 100 VAL A O 1
ATOM 849 N N . GLU A 1 101 ? 0.687 9.881 10.108 1.00 92.69 101 GLU A N 1
ATOM 850 C CA . GLU A 1 101 ? -0.711 9.591 9.795 1.00 92.69 101 GLU A CA 1
ATOM 851 C C . GLU A 1 101 ? -1.279 8.485 10.679 1.00 92.69 101 GLU A C 1
ATOM 853 O O . GLU A 1 101 ? -2.352 8.646 11.251 1.00 92.69 101 GLU A O 1
ATOM 858 N N . ALA A 1 102 ? -0.536 7.403 10.906 1.00 92.31 102 ALA A N 1
ATOM 859 C CA . ALA A 1 102 ? -0.963 6.356 11.826 1.00 92.31 102 ALA A CA 1
ATOM 860 C C . ALA A 1 102 ? -1.223 6.884 13.244 1.00 92.31 102 ALA A C 1
ATOM 862 O O . ALA A 1 102 ? -2.193 6.468 13.878 1.00 92.31 102 ALA A O 1
ATOM 863 N N . LEU A 1 103 ? -0.418 7.837 13.728 1.00 92.69 103 LEU A N 1
ATOM 864 C CA . LEU A 1 103 ? -0.655 8.473 15.022 1.00 92.69 103 LEU A CA 1
ATOM 865 C C . LEU A 1 103 ? -1.941 9.308 15.018 1.00 92.69 103 LEU A C 1
ATOM 867 O O . LEU A 1 103 ? -2.756 9.174 15.932 1.00 92.69 103 LEU A O 1
ATOM 871 N N . LYS A 1 104 ? -2.168 10.127 13.983 1.00 91.75 104 LYS A N 1
ATOM 872 C CA . LYS A 1 104 ? -3.415 10.897 13.828 1.00 91.75 104 LYS A CA 1
ATOM 873 C C . LYS A 1 104 ? -4.638 9.985 13.797 1.00 91.75 104 LYS A C 1
ATOM 875 O O . LYS A 1 104 ? -5.635 10.264 14.464 1.00 91.75 104 LYS A O 1
ATOM 880 N N . GLU A 1 105 ? -4.549 8.883 13.064 1.00 90.75 105 GLU A N 1
ATOM 881 C CA . GLU A 1 105 ? -5.612 7.890 12.937 1.00 90.75 105 GLU A CA 1
ATOM 882 C C . GLU A 1 105 ? -5.900 7.168 14.254 1.00 90.75 105 GLU A C 1
ATOM 884 O O . GLU A 1 105 ? -7.060 7.031 14.661 1.00 90.75 105 GLU A O 1
ATOM 889 N N . ARG A 1 106 ? -4.846 6.795 14.982 1.00 90.50 106 ARG A N 1
ATOM 890 C CA . ARG A 1 106 ? -4.955 6.207 16.316 1.00 90.50 106 ARG A CA 1
ATOM 891 C C . ARG A 1 106 ? -5.604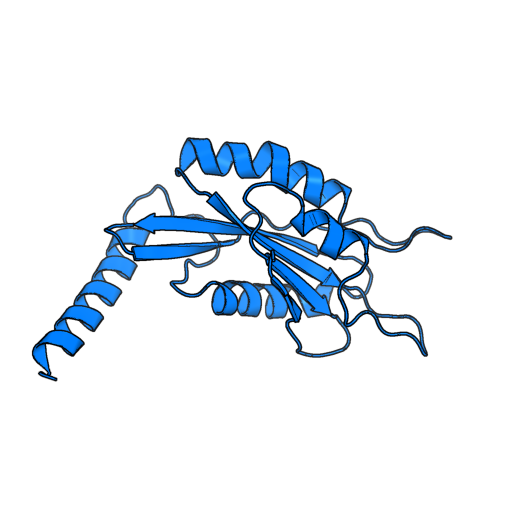 7.171 17.308 1.00 90.50 106 ARG A C 1
ATOM 893 O O . ARG A 1 106 ? -6.511 6.767 18.026 1.00 90.50 106 ARG A O 1
ATOM 900 N N . LEU A 1 107 ? -5.186 8.436 17.342 1.00 90.00 107 LEU A N 1
ATOM 901 C CA . LEU A 1 107 ? -5.726 9.424 18.283 1.00 90.00 107 LEU A CA 1
ATOM 902 C C . LEU A 1 107 ? -7.181 9.785 17.972 1.00 90.00 107 LEU A C 1
ATOM 904 O O . LEU A 1 107 ? -8.010 9.877 18.875 1.00 90.00 107 LEU A O 1
ATOM 908 N N . LYS A 1 108 ? -7.518 9.967 16.694 1.00 87.06 108 LYS A N 1
ATOM 909 C CA . LYS A 1 108 ? -8.850 10.431 16.302 1.00 87.06 108 LYS A CA 1
ATOM 910 C C . LYS A 1 108 ? -9.886 9.307 16.281 1.00 87.06 108 LYS A C 1
ATOM 912 O O . LYS A 1 108 ? -11.047 9.550 16.624 1.00 87.06 108 LYS A O 1
ATOM 917 N N . TYR A 1 109 ? -9.500 8.088 15.907 1.00 84.31 109 TYR A N 1
ATOM 918 C CA . TYR A 1 109 ? -10.442 6.989 15.654 1.00 84.31 109 TYR A CA 1
ATOM 919 C C . TYR A 1 109 ? -10.118 5.693 16.387 1.00 84.31 109 TYR A C 1
ATOM 921 O O . TYR A 1 109 ? -10.820 4.711 16.173 1.00 84.31 109 TYR A O 1
ATOM 929 N N . GLN A 1 110 ? -9.076 5.668 17.224 1.00 88.94 110 GLN A N 1
ATOM 930 C CA . GLN A 1 110 ? -8.581 4.435 17.852 1.00 88.94 110 GLN A CA 1
ATOM 931 C C . GLN A 1 110 ? -8.262 3.342 16.821 1.00 88.94 110 GLN A C 1
ATOM 933 O O . GLN A 1 110 ? -8.305 2.148 17.118 1.00 88.94 110 GLN A O 1
ATOM 938 N N . ALA A 1 111 ? -7.940 3.758 15.596 1.00 90.62 111 ALA A N 1
ATOM 939 C CA . ALA A 1 111 ? -7.611 2.852 14.520 1.00 90.62 111 ALA A CA 1
ATOM 940 C C . ALA A 1 111 ? -6.206 2.278 14.716 1.00 90.62 111 ALA A C 1
ATOM 942 O O . ALA A 1 111 ? -5.298 2.946 15.218 1.00 90.62 111 ALA A O 1
ATOM 943 N N . LYS A 1 112 ? -6.030 1.029 14.298 1.00 92.75 112 LYS A N 1
ATOM 944 C CA . LYS A 1 112 ? -4.739 0.340 14.272 1.00 92.75 112 LYS A CA 1
ATOM 945 C C . LYS A 1 112 ? -4.308 0.160 12.829 1.00 92.75 112 LYS A C 1
ATOM 947 O O . LYS A 1 112 ? -5.148 -0.122 11.975 1.00 92.75 112 LYS A O 1
ATOM 952 N N . VAL A 1 113 ? -3.014 0.289 12.560 1.00 93.88 113 VAL A N 1
ATOM 953 C CA . VAL A 1 113 ? -2.462 -0.112 11.264 1.00 93.88 113 VAL A CA 1
ATOM 954 C C . VAL A 1 113 ? -2.671 -1.618 11.122 1.00 93.88 113 VAL A C 1
ATOM 956 O O . VAL A 1 113 ? -2.350 -2.377 12.029 1.00 93.88 113 VAL A O 1
ATOM 959 N N . ALA A 1 114 ? -3.293 -2.035 10.027 1.00 93.06 114 ALA A N 1
ATOM 960 C CA . ALA A 1 114 ? -3.553 -3.433 9.716 1.00 93.06 114 ALA A CA 1
ATOM 961 C C . ALA A 1 114 ? -2.541 -3.945 8.692 1.00 93.06 114 ALA A C 1
ATOM 963 O O . ALA A 1 114 ? -1.952 -5.007 8.893 1.00 93.06 114 ALA A O 1
ATOM 964 N N . ALA A 1 115 ? -2.315 -3.164 7.637 1.00 95.12 115 ALA A N 1
ATOM 965 C CA . ALA A 1 115 ? -1.398 -3.500 6.565 1.00 95.12 115 ALA A CA 1
ATOM 966 C C . ALA A 1 115 ? -0.832 -2.246 5.893 1.00 95.12 115 ALA A C 1
ATOM 968 O O . ALA A 1 115 ? -1.369 -1.142 6.024 1.00 95.12 115 ALA A O 1
ATOM 969 N N . PHE A 1 116 ? 0.237 -2.441 5.135 1.00 95.81 116 PHE A N 1
ATOM 970 C CA . PHE A 1 116 ? 0.783 -1.463 4.207 1.00 95.81 116 PHE A CA 1
ATOM 971 C C . PHE A 1 116 ? 0.521 -1.962 2.793 1.00 95.81 116 PHE A C 1
ATOM 973 O O . PHE A 1 116 ? 0.695 -3.146 2.522 1.00 95.81 116 PHE A O 1
ATOM 980 N N . VAL A 1 117 ? 0.072 -1.085 1.904 1.00 96.81 117 VAL A N 1
ATOM 981 C CA . VAL A 1 117 ? -0.153 -1.421 0.499 1.00 96.81 117 VAL A CA 1
ATOM 982 C C . VAL A 1 117 ? 0.607 -0.439 -0.373 1.00 96.81 117 VAL A C 1
ATOM 984 O O . VAL A 1 117 ? 0.545 0.771 -0.144 1.00 96.81 117 VAL A O 1
ATOM 987 N N . HIS A 1 118 ? 1.302 -0.954 -1.382 1.00 97.31 118 HIS A N 1
ATOM 988 C CA . HIS A 1 118 ? 1.924 -0.135 -2.408 1.00 97.31 118 HIS A CA 1
ATOM 989 C C . HIS A 1 118 ? 1.886 -0.798 -3.784 1.00 97.31 118 HIS A C 1
ATOM 991 O O . HIS A 1 118 ? 1.722 -2.011 -3.914 1.00 97.31 118 HIS A O 1
ATOM 997 N N . THR A 1 119 ? 1.990 0.019 -4.827 1.00 97.19 119 THR A N 1
ATOM 998 C CA . THR A 1 119 ? 2.146 -0.463 -6.202 1.00 97.19 119 THR A CA 1
ATOM 999 C C . THR A 1 119 ? 3.620 -0.586 -6.555 1.00 97.19 119 THR A C 1
ATOM 1001 O O . 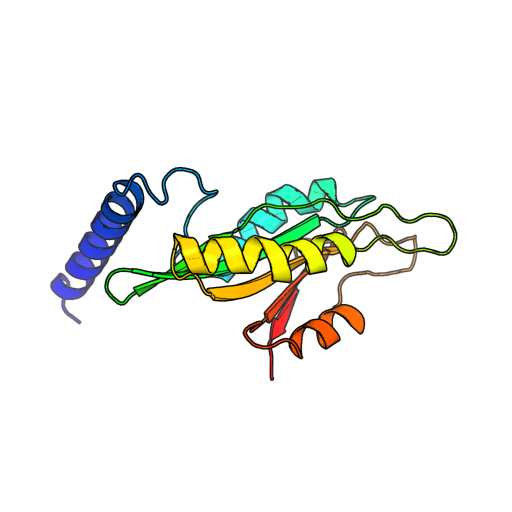THR A 1 119 ? 4.376 0.314 -6.201 1.00 97.19 119 THR A O 1
ATOM 1004 N N . HIS A 1 120 ? 3.993 -1.565 -7.373 1.00 95.38 120 HIS A N 1
ATOM 1005 C CA . HIS A 1 120 ? 5.274 -1.545 -8.084 1.00 95.38 120 HIS A CA 1
ATOM 1006 C C . HIS A 1 120 ? 5.126 -0.912 -9.473 1.00 95.38 120 HIS A C 1
ATOM 1008 O O . HIS A 1 120 ? 4.040 -0.985 -10.069 1.00 95.38 120 HIS A O 1
ATOM 1014 N N . PRO A 1 121 ? 6.185 -0.265 -9.990 1.00 94.50 121 PRO A N 1
ATOM 1015 C CA . PRO A 1 121 ? 6.136 0.382 -11.286 1.00 94.50 121 PRO A CA 1
ATOM 1016 C C . PRO A 1 121 ? 6.213 -0.628 -12.429 1.00 94.50 121 PRO A C 1
ATOM 1018 O O . PRO A 1 121 ? 6.336 -1.833 -12.213 1.00 94.50 121 PRO A O 1
ATOM 1021 N N . LYS A 1 122 ? 6.134 -0.137 -13.666 1.00 94.00 122 LYS A N 1
ATOM 1022 C CA . LYS A 1 122 ? 6.362 -0.981 -14.837 1.00 94.00 122 LYS A CA 1
ATOM 1023 C C . LYS A 1 122 ? 7.830 -1.425 -14.861 1.00 94.00 122 LYS A C 1
ATOM 1025 O O . LYS A 1 122 ? 8.709 -0.557 -14.823 1.00 94.00 122 LYS A O 1
ATOM 1030 N N . PRO A 1 123 ? 8.118 -2.735 -14.935 1.00 90.69 123 PRO A N 1
ATOM 1031 C CA . PRO A 1 123 ? 9.493 -3.196 -15.002 1.00 90.69 123 PRO A CA 1
ATOM 1032 C C . PRO A 1 123 ? 10.120 -2.852 -16.366 1.00 90.69 123 PRO A C 1
ATOM 1034 O O . PRO A 1 123 ? 9.410 -2.757 -17.375 1.00 90.69 123 PRO A O 1
ATOM 1037 N N . PRO A 1 124 ? 11.453 -2.692 -16.436 1.00 89.12 124 PRO A N 1
ATOM 1038 C CA . PRO A 1 124 ? 12.170 -2.667 -17.706 1.00 89.12 124 PRO A CA 1
ATOM 1039 C C . PRO A 1 124 ? 11.989 -3.983 -18.490 1.00 89.12 124 PRO A C 1
ATOM 1041 O O . PRO A 1 124 ? 11.703 -5.022 -17.888 1.00 89.12 124 PRO A O 1
ATOM 1044 N N . PRO A 1 125 ? 12.197 -3.986 -19.820 1.00 90.56 125 PRO A N 1
ATOM 1045 C CA . PRO A 1 125 ? 12.100 -5.203 -20.627 1.00 90.56 125 PRO A CA 1
ATOM 1046 C C . PRO A 1 125 ? 12.997 -6.330 -20.097 1.00 90.56 125 PRO A C 1
ATOM 1048 O O . PRO A 1 125 ? 14.181 -6.116 -19.849 1.00 90.56 125 PRO A O 1
ATOM 1051 N N . GLY A 1 126 ? 12.432 -7.530 -19.933 1.00 91.00 126 GLY A N 1
ATOM 1052 C CA . GLY A 1 126 ? 13.145 -8.707 -19.417 1.00 91.00 126 GLY A CA 1
ATOM 1053 C C . GLY A 1 126 ? 13.222 -8.807 -17.888 1.00 91.00 126 GLY A C 1
ATOM 1054 O O . GLY A 1 126 ? 13.762 -9.786 -17.379 1.00 91.00 126 GLY A O 1
ATOM 1055 N N . PHE A 1 127 ? 12.663 -7.841 -17.154 1.00 90.00 127 PHE A N 1
ATOM 1056 C CA . PHE A 1 127 ? 12.599 -7.848 -15.691 1.00 90.00 127 PHE A CA 1
ATOM 1057 C C . PHE A 1 127 ? 11.156 -7.983 -15.196 1.00 90.00 127 PHE A C 1
ATOM 1059 O O . PHE A 1 127 ? 10.205 -7.743 -15.935 1.00 90.00 127 PHE A O 1
ATOM 1066 N N . THR A 1 128 ? 11.001 -8.343 -13.921 1.00 90.12 128 THR A N 1
ATOM 1067 C CA . THR A 1 128 ? 9.709 -8.378 -13.225 1.00 90.12 128 THR A CA 1
ATOM 1068 C C . THR A 1 128 ? 9.816 -7.663 -11.886 1.00 90.12 128 THR A C 1
ATOM 1070 O O . THR A 1 128 ? 10.848 -7.704 -11.215 1.00 90.12 128 THR A O 1
ATOM 1073 N N . THR A 1 129 ? 8.723 -7.030 -11.485 1.00 89.44 129 THR A N 1
ATOM 1074 C CA . THR A 1 129 ? 8.531 -6.409 -10.174 1.00 89.44 129 THR A CA 1
ATOM 1075 C C . THR A 1 129 ? 7.282 -6.983 -9.502 1.00 89.44 129 THR A C 1
ATOM 1077 O O . THR A 1 129 ? 6.593 -6.286 -8.767 1.00 89.44 129 THR A O 1
ATOM 1080 N N . ARG A 1 130 ? 6.951 -8.258 -9.745 1.00 92.06 130 ARG A N 1
ATOM 1081 C CA . ARG A 1 130 ? 5.789 -8.931 -9.128 1.00 92.06 130 ARG A CA 1
ATOM 1082 C C . ARG A 1 130 ? 5.920 -9.112 -7.626 1.00 92.06 130 ARG A C 1
ATOM 1084 O O . ARG A 1 130 ? 4.933 -9.001 -6.906 1.00 92.06 130 ARG A O 1
ATOM 1091 N N . PHE A 1 131 ? 7.121 -9.416 -7.158 1.00 93.00 131 PHE A N 1
ATOM 1092 C CA . PHE A 1 131 ? 7.341 -9.919 -5.806 1.00 93.00 131 PHE A CA 1
ATOM 1093 C C . PHE A 1 131 ? 7.787 -8.832 -4.836 1.00 93.00 131 PHE A C 1
ATOM 1095 O O . PHE A 1 131 ? 8.411 -7.851 -5.235 1.00 93.00 131 PHE A O 1
ATOM 1102 N N . HIS A 1 132 ? 7.535 -9.065 -3.547 1.00 92.69 132 HIS A N 1
ATOM 1103 C CA . HIS A 1 132 ? 8.066 -8.263 -2.450 1.00 92.69 132 HIS A CA 1
ATOM 1104 C C . HIS A 1 132 ? 9.591 -8.219 -2.478 1.00 92.69 132 HIS A C 1
ATOM 1106 O O . HIS A 1 132 ? 10.278 -9.245 -2.542 1.00 92.69 132 HIS A O 1
ATOM 1112 N N . SER A 1 133 ? 10.122 -7.011 -2.372 1.00 90.56 133 SER A N 1
ATOM 1113 C CA . SER A 1 133 ? 11.536 -6.751 -2.176 1.00 90.56 133 SER A CA 1
ATOM 1114 C C . SER A 1 133 ? 11.978 -7.111 -0.752 1.00 90.56 133 SER A C 1
ATOM 1116 O O . SER A 1 133 ? 11.183 -7.347 0.163 1.00 90.56 133 SER A O 1
ATOM 1118 N N . ARG A 1 134 ? 13.297 -7.108 -0.522 1.00 89.94 134 ARG A N 1
ATOM 1119 C CA . ARG A 1 134 ? 13.848 -7.233 0.839 1.00 89.94 134 ARG A CA 1
ATOM 1120 C C . ARG A 1 134 ? 13.394 -6.089 1.751 1.00 89.94 134 ARG A C 1
ATOM 1122 O O . ARG A 1 134 ? 13.240 -6.317 2.947 1.00 89.94 134 ARG A O 1
ATOM 1129 N N . ALA A 1 135 ? 13.191 -4.893 1.196 1.00 87.88 135 ALA A N 1
ATOM 1130 C CA . ALA A 1 135 ? 12.708 -3.744 1.952 1.00 87.88 135 ALA A CA 1
ATOM 1131 C C . ALA A 1 135 ? 11.262 -3.967 2.414 1.00 87.88 135 ALA A C 1
ATOM 1133 O O . ALA A 1 135 ? 10.975 -3.773 3.591 1.00 87.88 135 ALA A O 1
ATOM 1134 N N . ASP A 1 136 ? 10.396 -4.486 1.543 1.00 89.88 136 ASP A N 1
ATOM 1135 C CA . ASP A 1 136 ? 8.991 -4.766 1.873 1.00 89.88 136 ASP A CA 1
ATOM 1136 C C . ASP A 1 136 ? 8.880 -5.795 2.997 1.00 89.88 136 ASP A C 1
ATOM 1138 O O . ASP A 1 136 ? 8.151 -5.599 3.969 1.00 89.88 136 ASP A O 1
ATOM 1142 N N . ARG A 1 137 ? 9.685 -6.862 2.931 1.00 91.94 137 ARG A N 1
ATOM 1143 C CA . ARG A 1 137 ? 9.760 -7.853 4.013 1.00 91.94 137 ARG A CA 1
ATOM 1144 C C . ARG A 1 137 ? 10.343 -7.278 5.298 1.00 91.94 137 ARG A C 1
ATOM 1146 O O . ARG A 1 137 ? 9.964 -7.701 6.384 1.00 91.94 137 ARG A O 1
ATOM 1153 N N . TRP A 1 138 ? 11.264 -6.321 5.205 1.00 90.12 138 TRP A N 1
ATOM 1154 C CA . TRP A 1 138 ? 11.799 -5.647 6.386 1.00 90.12 138 TRP A CA 1
ATOM 1155 C C . TRP A 1 138 ? 10.729 -4.811 7.100 1.00 90.12 138 TRP A C 1
ATOM 1157 O O . TRP A 1 138 ? 10.729 -4.783 8.330 1.00 90.12 138 TRP A O 1
ATOM 1167 N N . LEU A 1 139 ? 9.774 -4.211 6.373 1.00 87.06 139 LEU A N 1
ATOM 1168 C CA . LEU A 1 139 ? 8.658 -3.465 6.975 1.00 87.06 139 LEU A CA 1
ATOM 1169 C C . LEU A 1 139 ? 7.829 -4.327 7.928 1.00 87.06 139 LEU A C 1
ATOM 1171 O O . LEU A 1 139 ? 7.317 -3.816 8.921 1.00 87.06 139 LEU A O 1
ATOM 1175 N N . LEU A 1 140 ? 7.737 -5.634 7.676 1.00 88.56 140 LEU A N 1
ATOM 1176 C CA . LEU A 1 140 ? 7.043 -6.569 8.562 1.00 88.56 140 LEU A CA 1
ATOM 1177 C C . LEU A 1 140 ? 7.712 -6.706 9.929 1.00 88.56 140 LEU A C 1
ATOM 1179 O O . LEU A 1 140 ? 7.104 -7.249 10.826 1.00 88.56 140 LEU A O 1
ATOM 1183 N N . ARG A 1 141 ? 8.923 -6.191 10.153 1.00 88.06 141 ARG A N 1
ATOM 1184 C CA . ARG A 1 141 ? 9.513 -6.145 11.503 1.00 88.06 141 ARG A CA 1
ATOM 1185 C C . ARG A 1 141 ? 8.949 -5.012 12.359 1.00 88.06 141 ARG A C 1
ATOM 1187 O O . ARG A 1 141 ? 9.277 -4.917 13.541 1.00 88.06 141 ARG A O 1
ATOM 1194 N N . LEU A 1 142 ? 8.159 -4.115 11.769 1.00 85.62 142 LEU A N 1
ATOM 1195 C CA . LEU A 1 142 ? 7.600 -2.980 12.481 1.00 85.62 142 LEU A CA 1
ATOM 1196 C C . LEU A 1 142 ? 6.400 -3.417 13.322 1.00 85.62 142 LEU A C 1
ATOM 1198 O O . LEU A 1 142 ? 5.495 -4.092 12.820 1.00 85.62 142 LEU A O 1
ATOM 1202 N N . PRO A 1 143 ? 6.343 -2.993 14.596 1.00 79.38 143 PRO A N 1
ATOM 1203 C CA . PRO A 1 143 ? 5.262 -3.383 15.480 1.00 79.38 143 PRO A CA 1
ATOM 1204 C C . PRO A 1 143 ? 3.934 -2.915 14.894 1.00 79.38 143 PRO A C 1
ATOM 1206 O O . PRO A 1 143 ? 3.831 -1.799 14.391 1.00 79.38 143 PRO A O 1
ATOM 1209 N N . THR A 1 144 ? 2.903 -3.752 15.010 1.00 82.31 144 THR A N 1
ATOM 1210 C CA . THR A 1 144 ? 1.527 -3.534 14.519 1.00 82.31 144 THR A CA 1
ATOM 1211 C C . THR A 1 144 ? 1.285 -3.728 13.020 1.00 82.31 144 THR A C 1
ATOM 1213 O O . THR A 1 144 ? 0.124 -3.843 12.635 1.00 82.31 144 THR A O 1
ATOM 1216 N N . LEU A 1 145 ? 2.315 -3.846 12.176 1.00 89.31 145 LEU A N 1
ATOM 1217 C CA . LEU A 1 145 ? 2.114 -4.119 10.752 1.00 89.31 145 LEU A CA 1
ATOM 1218 C C . LEU A 1 145 ? 1.915 -5.623 10.516 1.00 89.31 145 LEU A C 1
ATOM 1220 O O . LEU A 1 145 ? 2.849 -6.396 10.670 1.00 89.31 145 LEU A O 1
ATOM 1224 N N . ARG A 1 146 ? 0.709 -6.062 10.132 1.00 92.06 146 ARG A N 1
ATOM 1225 C CA . ARG A 1 146 ? 0.409 -7.504 9.987 1.00 92.06 146 ARG A CA 1
ATOM 1226 C C . ARG A 1 146 ? 0.638 -8.049 8.583 1.00 92.06 146 ARG A C 1
ATOM 1228 O O . ARG A 1 146 ? 0.691 -9.264 8.408 1.00 92.06 146 ARG A O 1
ATOM 1235 N N . ALA A 1 147 ? 0.678 -7.176 7.583 1.00 94.44 147 ALA A N 1
ATOM 1236 C CA . ALA A 1 147 ? 0.875 -7.567 6.198 1.00 94.44 147 ALA A CA 1
ATOM 1237 C C . ALA A 1 147 ? 1.421 -6.415 5.354 1.00 94.44 147 ALA A C 1
ATOM 1239 O O . ALA A 1 147 ? 1.149 -5.240 5.627 1.00 94.44 147 ALA A O 1
ATOM 1240 N N . VAL A 1 148 ? 2.125 -6.780 4.287 1.00 95.75 148 VAL A N 1
ATOM 1241 C CA . VAL A 1 148 ? 2.488 -5.887 3.188 1.00 95.75 148 VAL A CA 1
ATOM 1242 C C . VAL A 1 148 ? 1.870 -6.416 1.899 1.00 95.75 148 VAL A C 1
ATOM 1244 O O . VAL A 1 148 ? 2.041 -7.583 1.542 1.00 95.75 148 VAL A O 1
ATOM 1247 N N . TYR A 1 149 ? 1.146 -5.552 1.199 1.00 97.06 149 TYR A N 1
ATOM 1248 C CA . TYR A 1 149 ? 0.538 -5.830 -0.092 1.00 97.06 149 TYR A CA 1
ATOM 1249 C C . TYR A 1 149 ? 1.304 -5.116 -1.202 1.00 97.06 149 TYR A C 1
ATOM 1251 O O . TYR A 1 149 ? 1.434 -3.892 -1.177 1.00 97.06 149 TYR A O 1
ATOM 1259 N N . VAL A 1 150 ? 1.744 -5.885 -2.192 1.00 96.56 150 VAL A N 1
ATOM 1260 C CA . VAL A 1 150 ? 2.375 -5.404 -3.421 1.00 96.56 150 VAL A CA 1
ATOM 1261 C C . VAL A 1 150 ? 1.381 -5.550 -4.566 1.00 96.56 150 VAL A C 1
ATOM 1263 O O . VAL A 1 150 ? 0.848 -6.636 -4.808 1.00 96.56 150 VAL A O 1
ATOM 1266 N N . ILE A 1 151 ? 1.143 -4.451 -5.277 1.00 96.94 151 ILE A N 1
ATOM 1267 C CA . ILE A 1 151 ? 0.294 -4.398 -6.469 1.00 96.94 151 ILE A CA 1
ATOM 1268 C C . ILE A 1 151 ? 1.185 -4.130 -7.689 1.00 96.94 151 ILE A C 1
ATOM 1270 O O . ILE A 1 151 ? 1.511 -2.971 -7.967 1.00 96.94 151 ILE A O 1
ATOM 1274 N N . PRO A 1 152 ? 1.633 -5.160 -8.416 1.00 96.25 152 PRO A N 1
ATOM 1275 C CA . PRO A 1 152 ? 2.471 -4.950 -9.588 1.00 96.25 152 PRO A CA 1
ATOM 1276 C C . PRO A 1 152 ? 1.709 -4.257 -10.722 1.00 96.25 152 PRO A C 1
ATOM 1278 O O . PRO A 1 152 ? 0.510 -4.465 -10.905 1.00 96.25 152 PRO A O 1
ATOM 1281 N N . TYR A 1 153 ? 2.423 -3.441 -11.501 1.00 95.25 153 TYR A N 1
ATOM 1282 C CA . TYR A 1 153 ? 1.885 -2.832 -12.720 1.00 95.25 153 TYR A CA 1
ATOM 1283 C C . TYR A 1 153 ? 1.596 -3.874 -13.811 1.00 95.25 153 TYR A C 1
ATOM 1285 O O . TYR A 1 153 ? 0.625 -3.754 -14.549 1.00 95.25 153 TYR A O 1
ATOM 1293 N N . GLU A 1 154 ? 2.464 -4.881 -13.932 1.00 92.94 154 GLU A N 1
ATOM 1294 C CA . GLU A 1 154 ? 2.526 -5.786 -15.088 1.00 92.94 154 GLU A CA 1
ATOM 1295 C C . GLU A 1 154 ? 1.388 -6.818 -15.179 1.00 92.94 154 GLU A C 1
ATOM 1297 O O . GLU A 1 154 ? 1.277 -7.496 -16.198 1.00 92.94 154 GLU A O 1
ATOM 1302 N N . ASN A 1 155 ? 0.545 -6.955 -14.149 1.00 92.19 155 ASN A N 1
ATOM 1303 C CA . ASN A 1 155 ? -0.580 -7.893 -14.134 1.00 92.19 155 ASN A CA 1
ATOM 1304 C C . ASN A 1 155 ? -1.657 -7.500 -13.100 1.00 92.19 155 ASN A C 1
ATOM 1306 O O . ASN A 1 155 ? -1.539 -6.488 -12.411 1.00 92.19 155 ASN A O 1
ATOM 1310 N N . ASP A 1 156 ? -2.694 -8.332 -12.961 1.00 92.62 156 ASP A N 1
ATOM 1311 C CA . ASP A 1 156 ? -3.808 -8.103 -12.032 1.00 92.62 156 ASP A CA 1
ATOM 1312 C C . ASP A 1 156 ? -3.638 -8.716 -10.631 1.00 92.62 156 ASP A C 1
ATOM 1314 O O . ASP A 1 156 ? -4.578 -8.717 -9.832 1.00 92.62 156 ASP A O 1
ATOM 1318 N N . GLU A 1 157 ? -2.441 -9.193 -10.292 1.00 93.44 157 GLU A N 1
ATOM 1319 C CA . GLU A 1 157 ? -2.162 -9.821 -9.002 1.00 93.44 157 GLU A CA 1
ATOM 1320 C C . GLU A 1 157 ? -2.195 -8.816 -7.842 1.00 93.44 157 GLU A C 1
ATOM 1322 O O . GLU A 1 157 ? -2.029 -7.598 -7.995 1.00 93.44 157 GLU A O 1
ATOM 1327 N N . ILE A 1 158 ? -2.415 -9.372 -6.651 1.00 94.62 158 ILE A N 1
ATOM 1328 C CA . ILE A 1 158 ? -2.309 -8.701 -5.358 1.00 94.62 158 ILE A CA 1
ATOM 1329 C C . ILE A 1 158 ? -1.498 -9.624 -4.464 1.00 94.62 158 ILE A C 1
ATOM 1331 O O . ILE A 1 158 ? -2.011 -10.617 -3.946 1.00 94.62 158 ILE A O 1
ATOM 1335 N N . ASN A 1 159 ? -0.221 -9.304 -4.300 1.00 95.25 159 ASN A N 1
ATOM 1336 C CA . ASN A 1 159 ? 0.706 -10.158 -3.579 1.00 95.25 159 ASN A CA 1
ATOM 1337 C C . ASN A 1 159 ? 0.729 -9.740 -2.113 1.00 95.25 159 ASN A C 1
ATOM 1339 O O . ASN A 1 159 ? 1.082 -8.609 -1.785 1.00 95.25 159 ASN A O 1
ATOM 1343 N N . ARG A 1 160 ? 0.356 -10.656 -1.219 1.00 95.31 160 ARG A N 1
ATOM 1344 C CA . ARG A 1 160 ? 0.318 -10.431 0.230 1.00 95.31 160 ARG A CA 1
ATOM 1345 C C . ARG A 1 160 ? 1.461 -11.172 0.909 1.00 95.31 160 ARG A C 1
ATOM 1347 O O . ARG A 1 160 ? 1.527 -12.391 0.821 1.00 95.31 160 ARG A O 1
ATOM 1354 N N . GLU A 1 161 ? 2.275 -10.448 1.663 1.00 94.25 161 GLU A N 1
ATOM 1355 C CA . GLU A 1 161 ? 3.276 -11.021 2.564 1.00 94.25 161 GLU A CA 1
ATOM 1356 C C . GLU A 1 161 ? 2.802 -10.803 4.014 1.00 94.25 161 GLU A C 1
ATOM 1358 O O . GLU A 1 161 ? 2.653 -9.648 4.434 1.00 94.25 161 GLU A O 1
ATOM 1363 N N . PRO A 1 162 ? 2.476 -11.868 4.770 1.00 91.81 162 PRO A N 1
ATOM 1364 C CA . PRO A 1 162 ? 2.077 -11.762 6.170 1.00 91.81 162 PRO A CA 1
ATOM 1365 C C . PRO A 1 162 ? 3.271 -11.540 7.104 1.00 91.81 162 PRO A C 1
ATOM 1367 O O . PRO A 1 162 ? 4.368 -12.033 6.861 1.00 91.81 162 PRO A O 1
ATOM 1370 N N . HIS A 1 163 ? 3.027 -10.877 8.233 1.00 84.75 163 HIS A N 1
ATOM 1371 C CA . HIS A 1 163 ? 3.916 -10.958 9.390 1.00 84.75 163 HIS A CA 1
ATOM 1372 C C . HIS A 1 163 ? 3.871 -12.392 9.933 1.00 84.75 163 HIS A C 1
ATOM 1374 O O . HIS A 1 163 ? 2.781 -12.909 10.194 1.00 84.75 163 HIS A O 1
ATOM 1380 N N . VAL A 1 164 ? 5.042 -13.019 10.062 1.00 69.44 164 VAL A N 1
ATOM 1381 C CA . VAL A 1 164 ? 5.217 -14.368 10.633 1.00 69.44 164 VAL A CA 1
ATOM 1382 C C . VAL A 1 164 ? 5.237 -14.299 12.153 1.00 69.44 164 VAL A C 1
ATOM 1384 O O . VAL A 1 164 ? 5.780 -13.297 12.674 1.00 69.44 164 VAL A O 1
#